Protein AF-A0A7D9LI90-F1 (afdb_monomer)

Organism: Paramuricea clavata (NCBI:txid317549)

Foldseek 3Di:
DDLVQLLCLLVQCPDPDPVSVVVSVVSLVVLLLPPCSLVSLLVQLQDPVRDPSSNVVSVVSNVVSCVQQCDPPHDSHDDPVVVVVNVVSVVVRPDDPDDD

Structure (mmCIF, N/CA/C/O backbone):
data_AF-A0A7D9LI90-F1
#
_entry.id   AF-A0A7D9LI90-F1
#
loop_
_atom_site.group_PDB
_atom_site.id
_atom_site.type_symbol
_atom_site.label_atom_id
_atom_site.label_alt_id
_atom_site.label_comp_id
_atom_site.label_asym_id
_atom_site.label_entity_id
_atom_site.label_seq_id
_atom_site.pdbx_PDB_ins_code
_atom_site.Cartn_x
_atom_site.Cartn_y
_atom_site.Cartn_z
_atom_site.occupancy
_atom_site.B_iso_or_equiv
_atom_site.auth_seq_id
_atom_site.auth_comp_id
_atom_site.auth_asym_id
_atom_site.auth_atom_id
_atom_site.pdbx_PDB_model_num
ATOM 1 N N . MET A 1 1 ? -0.788 -12.571 4.974 1.00 80.31 1 MET A N 1
ATOM 2 C CA . MET A 1 1 ? -0.929 -12.405 3.513 1.00 80.31 1 MET A CA 1
ATOM 3 C C . MET A 1 1 ? 0.353 -12.859 2.827 1.00 80.31 1 MET A C 1
ATOM 5 O O . MET A 1 1 ? 1.408 -12.691 3.425 1.00 80.31 1 MET A O 1
ATOM 9 N N . ASP A 1 2 ? 0.279 -13.435 1.624 1.00 88.75 2 ASP A N 1
ATOM 10 C CA . ASP A 1 2 ? 1.470 -13.791 0.839 1.00 88.75 2 ASP A CA 1
ATOM 11 C C . ASP A 1 2 ? 2.102 -12.537 0.208 1.00 88.75 2 ASP A C 1
ATOM 13 O O . ASP A 1 2 ? 1.457 -11.818 -0.561 1.00 88.75 2 ASP A O 1
ATOM 17 N N . GLY A 1 3 ? 3.367 -12.272 0.548 1.00 90.50 3 GLY A N 1
ATOM 18 C CA . GLY A 1 3 ? 4.113 -11.118 0.056 1.00 90.50 3 GLY A CA 1
ATOM 19 C C . GLY A 1 3 ? 4.399 -11.158 -1.446 1.00 90.50 3 GLY A C 1
ATOM 20 O O . GLY A 1 3 ? 4.454 -10.104 -2.082 1.00 90.50 3 GLY A O 1
ATOM 21 N N . ALA A 1 4 ? 4.512 -12.355 -2.032 1.00 94.00 4 ALA A N 1
ATOM 22 C CA . ALA A 1 4 ? 4.782 -12.521 -3.457 1.00 94.00 4 ALA A CA 1
ATOM 23 C C . ALA A 1 4 ? 3.618 -12.009 -4.319 1.00 94.00 4 ALA A C 1
ATOM 25 O O . ALA A 1 4 ? 3.841 -11.381 -5.353 1.00 94.00 4 ALA A O 1
ATOM 26 N N . VAL A 1 5 ? 2.377 -12.203 -3.861 1.00 95.69 5 VAL A N 1
ATOM 27 C CA . VAL A 1 5 ? 1.172 -11.742 -4.569 1.00 95.69 5 VAL A CA 1
ATOM 28 C C . VAL A 1 5 ? 1.129 -10.216 -4.649 1.00 95.69 5 VAL A C 1
ATOM 30 O O . VAL A 1 5 ? 0.854 -9.662 -5.711 1.00 95.69 5 VAL A O 1
ATOM 33 N N . VAL A 1 6 ? 1.438 -9.526 -3.546 1.00 96.69 6 VAL A N 1
ATOM 34 C CA . VAL A 1 6 ? 1.467 -8.052 -3.507 1.00 96.69 6 VAL A CA 1
ATOM 35 C C . VAL A 1 6 ? 2.602 -7.512 -4.369 1.00 96.69 6 VAL A C 1
ATOM 37 O O . VAL A 1 6 ? 2.391 -6.580 -5.142 1.00 96.69 6 VAL A O 1
ATOM 40 N N . LEU A 1 7 ? 3.791 -8.114 -4.272 1.00 96.88 7 LEU A N 1
ATOM 41 C CA . LEU A 1 7 ? 4.940 -7.727 -5.084 1.00 96.88 7 LEU A CA 1
ATOM 42 C C . LEU A 1 7 ? 4.642 -7.873 -6.579 1.00 96.88 7 LEU A C 1
ATOM 44 O O . LEU A 1 7 ? 4.930 -6.961 -7.354 1.00 96.88 7 LEU A O 1
ATOM 48 N N . GLN A 1 8 ? 4.032 -8.988 -6.985 1.00 97.12 8 GLN A N 1
ATOM 49 C CA . GLN A 1 8 ? 3.657 -9.211 -8.377 1.00 97.12 8 GLN A CA 1
ATOM 50 C C . GLN A 1 8 ? 2.612 -8.196 -8.848 1.00 97.12 8 GLN A C 1
ATOM 52 O O . GLN A 1 8 ? 2.759 -7.638 -9.934 1.00 97.12 8 GLN A O 1
ATOM 57 N N . ALA A 1 9 ? 1.590 -7.918 -8.033 1.00 97.44 9 ALA A N 1
ATOM 58 C CA . ALA A 1 9 ? 0.563 -6.935 -8.364 1.00 97.44 9 ALA A CA 1
ATOM 59 C C . ALA A 1 9 ? 1.164 -5.529 -8.535 1.00 97.44 9 ALA A C 1
ATOM 61 O O . ALA A 1 9 ? 0.912 -4.875 -9.542 1.00 97.44 9 ALA A O 1
ATOM 62 N N . LEU A 1 10 ? 2.030 -5.088 -7.618 1.00 97.56 10 LEU A N 1
ATOM 63 C CA . LEU A 1 10 ? 2.722 -3.800 -7.741 1.00 97.56 10 LEU A CA 1
ATOM 64 C C . LEU A 1 10 ? 3.655 -3.756 -8.958 1.00 97.56 10 LEU A C 1
ATOM 66 O O . LEU A 1 10 ? 3.691 -2.755 -9.663 1.00 97.56 10 LEU A O 1
ATOM 70 N N . THR A 1 11 ? 4.376 -4.844 -9.238 1.00 97.12 11 THR A N 1
ATOM 71 C CA . THR A 1 11 ? 5.261 -4.938 -10.412 1.00 97.12 11 THR A CA 1
ATOM 72 C C . THR A 1 11 ? 4.467 -4.799 -11.709 1.00 97.12 11 THR A C 1
ATOM 74 O O . THR A 1 11 ? 4.851 -4.041 -12.598 1.00 97.12 11 THR A O 1
ATOM 77 N N . ASN A 1 12 ? 3.321 -5.473 -11.796 1.00 97.31 12 ASN A N 1
ATOM 78 C CA . ASN A 1 12 ? 2.423 -5.388 -12.943 1.00 97.31 12 ASN A CA 1
ATOM 79 C C . ASN A 1 12 ? 1.782 -3.997 -13.073 1.00 97.31 12 ASN A C 1
ATOM 81 O O . ASN A 1 12 ? 1.628 -3.504 -14.186 1.00 97.31 12 ASN A O 1
ATOM 85 N N . ALA A 1 13 ? 1.477 -3.334 -11.955 1.00 97.00 13 ALA A N 1
ATOM 86 C CA . ALA A 1 13 ? 0.984 -1.956 -11.936 1.00 97.00 13 ALA A CA 1
ATOM 87 C C . ALA A 1 13 ? 2.055 -0.916 -12.328 1.00 97.00 13 ALA A C 1
ATOM 89 O O . ALA A 1 13 ? 1.726 0.239 -12.578 1.00 97.00 13 ALA A O 1
ATOM 90 N N . CYS A 1 14 ? 3.329 -1.306 -12.425 1.00 95.38 14 CYS A N 1
ATOM 91 C CA . CYS A 1 14 ? 4.390 -0.492 -13.023 1.00 95.38 14 CYS A CA 1
ATOM 92 C C . CYS A 1 14 ? 4.638 -0.814 -14.512 1.00 95.38 14 CYS A C 1
ATOM 94 O O . CYS A 1 14 ? 5.544 -0.234 -15.114 1.00 95.38 14 CYS A O 1
ATOM 96 N N . SER A 1 15 ? 3.885 -1.747 -15.107 1.00 95.31 15 SER A N 1
ATOM 97 C CA . SER A 1 15 ? 4.028 -2.128 -16.516 1.00 95.31 15 SER A CA 1
ATOM 98 C C . SER A 1 15 ? 3.531 -1.031 -17.461 1.00 95.31 15 SER A C 1
ATOM 100 O O . SER A 1 15 ? 2.604 -0.288 -17.150 1.00 95.31 15 SER A O 1
ATOM 102 N N . GLN A 1 16 ? 4.113 -0.975 -18.659 1.00 94.19 16 GLN A N 1
ATOM 103 C CA . GLN A 1 16 ? 3.639 -0.115 -19.749 1.00 94.19 16 GLN A CA 1
ATOM 104 C C . GLN A 1 16 ? 2.489 -0.747 -20.553 1.00 94.19 16 GLN A C 1
ATOM 106 O O . GLN A 1 16 ? 1.876 -0.060 -21.366 1.00 94.19 16 GLN A O 1
ATOM 111 N N . ASP A 1 17 ? 2.193 -2.036 -20.347 1.00 97.06 17 ASP A N 1
ATOM 112 C CA . ASP A 1 17 ? 1.062 -2.716 -20.987 1.00 97.06 17 ASP A CA 1
ATOM 113 C C . ASP A 1 17 ? -0.259 -2.344 -20.281 1.00 97.06 17 ASP A C 1
ATOM 115 O O . ASP A 1 17 ? -0.454 -2.725 -19.119 1.00 97.06 17 ASP A O 1
ATOM 119 N N . PRO A 1 18 ? -1.202 -1.659 -20.963 1.00 94.56 18 PRO A N 1
ATOM 120 C CA . PRO A 1 18 ? -2.462 -1.226 -20.360 1.00 94.56 18 PRO A CA 1
ATOM 121 C C . PRO A 1 18 ? -3.341 -2.372 -19.841 1.00 94.56 18 PRO A C 1
ATOM 123 O O . PRO A 1 18 ? -4.087 -2.188 -18.878 1.00 94.56 18 PRO A O 1
ATOM 126 N N . SER A 1 19 ? -3.274 -3.555 -20.459 1.00 96.00 19 SER A N 1
ATOM 127 C CA . SER A 1 19 ? -4.086 -4.712 -20.055 1.00 96.00 19 SER A CA 1
ATOM 128 C C . SER A 1 19 ? -3.584 -5.295 -18.735 1.00 96.00 19 SER A C 1
ATOM 130 O O . SER A 1 19 ? -4.372 -5.637 -17.846 1.00 96.00 19 SER A O 1
ATOM 132 N N . VAL A 1 20 ? -2.258 -5.362 -18.592 1.00 96.69 20 VAL A N 1
ATOM 133 C CA . VAL A 1 20 ? -1.582 -5.808 -17.368 1.00 96.69 20 VAL A CA 1
ATOM 134 C C . VAL A 1 20 ? -1.792 -4.795 -16.246 1.00 96.69 20 VAL A C 1
ATOM 136 O O . VAL A 1 20 ? -2.175 -5.189 -15.145 1.00 96.69 20 VAL A O 1
ATOM 139 N N . LEU A 1 21 ? -1.616 -3.502 -16.543 1.00 95.25 21 LEU A N 1
ATOM 140 C CA . LEU A 1 21 ? -1.831 -2.403 -15.603 1.00 95.25 21 LEU A CA 1
ATOM 141 C C . LEU A 1 21 ? -3.239 -2.457 -15.000 1.00 95.25 21 LEU A C 1
ATOM 143 O O . LEU A 1 21 ? -3.390 -2.520 -13.783 1.00 95.25 21 LEU A O 1
ATOM 147 N N . LYS A 1 22 ? -4.273 -2.505 -15.849 1.00 95.31 22 LYS A N 1
ATOM 148 C CA . LYS A 1 22 ? -5.670 -2.505 -15.401 1.00 95.31 22 LYS A CA 1
ATOM 149 C C . LYS A 1 22 ? -5.984 -3.689 -14.484 1.00 95.31 22 LYS A C 1
ATOM 151 O O .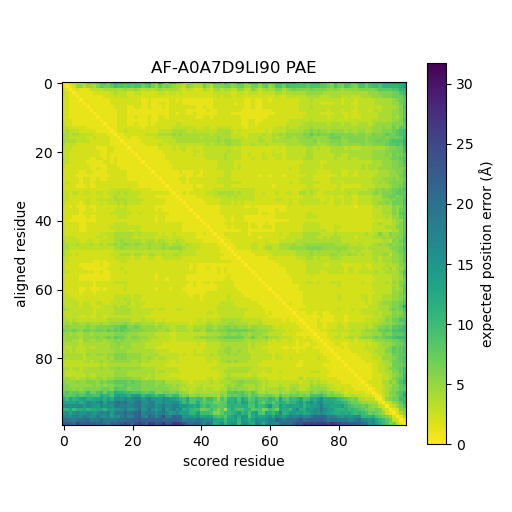 LYS A 1 22 ? -6.610 -3.525 -13.440 1.00 95.31 22 LYS A O 1
ATOM 156 N N . THR A 1 23 ? -5.515 -4.880 -14.856 1.00 97.12 23 THR A N 1
ATOM 157 C CA . THR A 1 23 ? -5.705 -6.092 -14.045 1.00 97.12 23 THR A CA 1
ATOM 158 C C . THR A 1 23 ? -5.013 -5.954 -12.686 1.00 97.12 23 THR A C 1
ATOM 160 O O . THR A 1 23 ? -5.563 -6.341 -11.656 1.00 97.12 23 THR A O 1
ATOM 163 N N . ALA A 1 24 ? -3.816 -5.367 -12.667 1.00 97.19 24 ALA A N 1
ATOM 164 C CA . ALA A 1 24 ? -3.059 -5.139 -11.446 1.00 97.19 24 ALA A CA 1
ATOM 165 C C . ALA A 1 24 ? -3.724 -4.113 -10.517 1.00 97.19 24 ALA A C 1
ATOM 167 O O . ALA A 1 24 ? -3.768 -4.330 -9.308 1.00 97.19 24 ALA A O 1
ATOM 168 N N . GLU A 1 25 ? -4.289 -3.032 -11.057 1.00 95.81 25 GLU A N 1
ATOM 169 C CA . GLU A 1 25 ? -5.043 -2.039 -10.281 1.00 95.81 25 GLU A CA 1
ATOM 170 C C . GLU A 1 25 ? -6.279 -2.655 -9.613 1.00 95.81 25 GLU A C 1
ATOM 172 O O . GLU A 1 25 ? -6.526 -2.441 -8.422 1.00 95.81 25 GLU A O 1
ATOM 177 N N . GLU A 1 26 ? -7.041 -3.462 -10.356 1.00 96.69 26 GLU A N 1
ATOM 178 C CA . GLU A 1 26 ? -8.196 -4.191 -9.824 1.00 96.69 26 GLU A CA 1
ATOM 179 C C . GLU A 1 26 ? -7.775 -5.173 -8.722 1.00 96.69 26 GLU A C 1
ATOM 181 O O . GLU A 1 26 ? -8.413 -5.241 -7.664 1.00 96.69 26 GLU A O 1
ATOM 186 N N . GLN A 1 27 ? -6.656 -5.875 -8.925 1.00 96.69 27 GLN A N 1
ATOM 187 C CA . GLN A 1 27 ? -6.091 -6.767 -7.922 1.00 96.69 27 GLN A CA 1
ATOM 188 C C . GLN A 1 27 ? -5.687 -5.994 -6.661 1.00 96.69 27 GLN A C 1
ATOM 190 O O . GLN A 1 27 ? -6.155 -6.341 -5.577 1.00 96.69 27 GLN A O 1
ATOM 195 N N . LEU A 1 28 ? -4.899 -4.920 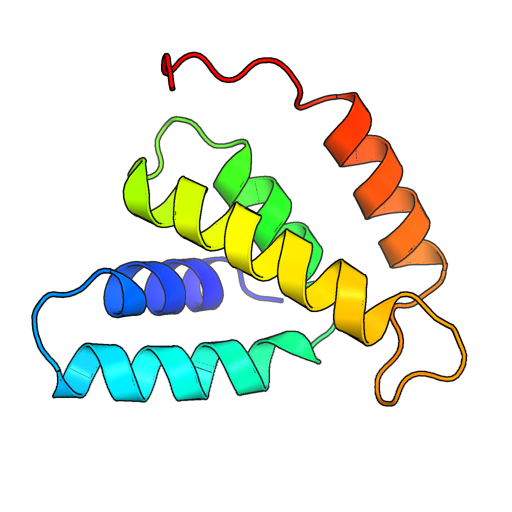-6.776 1.00 97.00 28 LEU A N 1
ATOM 196 C CA . LEU A 1 28 ? -4.475 -4.090 -5.641 1.00 97.00 28 LEU A CA 1
ATOM 197 C C . LEU A 1 28 ? -5.673 -3.557 -4.850 1.00 97.00 28 LEU A C 1
ATOM 199 O O . LEU A 1 28 ? -5.678 -3.635 -3.623 1.00 97.00 28 LEU A O 1
ATOM 203 N N . LYS A 1 29 ? -6.731 -3.119 -5.539 1.00 95.31 29 LYS A N 1
ATOM 204 C CA . LYS A 1 29 ? -7.970 -2.659 -4.901 1.00 95.31 29 LYS A CA 1
ATOM 205 C C . LYS A 1 29 ? -8.654 -3.750 -4.075 1.00 95.31 29 LYS A C 1
ATOM 207 O O . LYS A 1 29 ? -9.200 -3.454 -3.015 1.00 95.31 29 LYS A O 1
ATOM 212 N N . SER A 1 30 ? -8.637 -5.003 -4.535 1.00 94.88 30 SER A N 1
ATOM 213 C CA . SER A 1 30 ? -9.172 -6.126 -3.750 1.00 94.88 30 SER A CA 1
ATOM 214 C C . SER A 1 30 ? -8.305 -6.434 -2.521 1.00 94.88 30 SER A C 1
ATOM 216 O O . SER A 1 30 ? -8.830 -6.745 -1.449 1.00 94.88 30 SER A O 1
ATOM 218 N N . LEU A 1 31 ? -6.984 -6.279 -2.658 1.00 95.94 31 LEU A N 1
ATOM 219 C CA . LEU A 1 31 ? -6.005 -6.548 -1.609 1.00 95.94 31 LEU A CA 1
ATOM 220 C C . LEU A 1 31 ? -6.005 -5.489 -0.497 1.00 95.94 31 LEU A C 1
ATOM 222 O O . LEU A 1 31 ? -5.723 -5.841 0.642 1.00 95.94 31 LEU A O 1
ATOM 226 N N . GLU A 1 32 ? -6.395 -4.240 -0.782 1.00 94.69 32 GLU A N 1
ATOM 227 C CA . GLU A 1 32 ? -6.478 -3.137 0.199 1.00 94.69 32 GLU A CA 1
ATOM 228 C C . GLU A 1 32 ? -7.256 -3.471 1.481 1.00 94.69 32 GLU A C 1
ATOM 230 O O . GLU A 1 32 ? -7.044 -2.842 2.517 1.00 94.69 32 GLU A O 1
ATOM 235 N N . THR A 1 33 ? -8.192 -4.415 1.399 1.00 91.75 33 THR A N 1
ATOM 236 C CA . THR A 1 33 ? -9.077 -4.808 2.507 1.00 91.75 33 THR A CA 1
ATOM 237 C C . THR A 1 33 ? -8.649 -6.109 3.184 1.00 91.75 33 THR A C 1
ATOM 239 O O . THR A 1 33 ? -9.286 -6.544 4.141 1.00 91.75 33 THR A O 1
ATOM 242 N N . GLN A 1 34 ? -7.580 -6.743 2.695 1.00 94.31 34 GLN A N 1
ATOM 243 C CA . GLN A 1 34 ? -7.074 -7.997 3.237 1.00 94.31 34 GLN A CA 1
ATOM 244 C C . GLN A 1 34 ? -6.111 -7.732 4.404 1.00 94.31 34 GLN A C 1
ATOM 246 O O . GLN A 1 34 ? -5.171 -6.944 4.252 1.00 94.31 34 GLN A O 1
ATOM 251 N N . PRO A 1 35 ? -6.279 -8.418 5.551 1.00 92.12 35 PRO A N 1
ATOM 252 C CA . PRO A 1 35 ? -5.378 -8.272 6.689 1.00 92.12 35 PRO A CA 1
ATOM 253 C C . PRO A 1 35 ? -3.915 -8.547 6.327 1.00 92.12 35 PRO A C 1
ATOM 255 O O . PRO A 1 35 ? -3.580 -9.540 5.667 1.00 92.12 35 PRO A O 1
ATOM 258 N N . GLY A 1 36 ? -3.024 -7.671 6.790 1.00 92.06 36 GLY A N 1
ATOM 259 C CA . GLY A 1 36 ? -1.586 -7.763 6.542 1.00 92.06 36 GLY A CA 1
ATOM 260 C C . GLY A 1 36 ? -1.123 -7.237 5.180 1.00 92.06 36 GLY A C 1
ATOM 261 O O . GLY A 1 36 ? 0.082 -7.242 4.930 1.00 92.06 36 GLY A O 1
ATOM 262 N N . PHE A 1 37 ? -2.018 -6.740 4.317 1.00 95.94 37 PHE A N 1
ATOM 263 C CA . PHE A 1 37 ? -1.633 -6.072 3.066 1.00 95.94 37 PHE A CA 1
ATOM 264 C C . PHE A 1 37 ? -0.668 -4.907 3.313 1.00 95.94 37 PHE A C 1
ATOM 266 O O . PHE A 1 37 ? 0.405 -4.838 2.713 1.00 95.94 37 PHE A O 1
ATOM 273 N N . TYR A 1 38 ? -0.992 -4.035 4.267 1.00 95.12 38 TYR A N 1
ATOM 274 C CA . TYR A 1 38 ? -0.175 -2.865 4.596 1.00 95.12 38 TYR A CA 1
ATOM 275 C C . TYR A 1 38 ? 1.185 -3.228 5.207 1.00 95.12 38 TYR A C 1
ATOM 277 O O . TYR A 1 38 ? 2.173 -2.542 4.948 1.00 95.12 38 TYR A O 1
ATOM 285 N N . ASN A 1 39 ? 1.272 -4.343 5.935 1.00 93.00 39 ASN A N 1
ATOM 286 C CA . ASN A 1 39 ? 2.539 -4.852 6.472 1.00 93.00 39 ASN A CA 1
ATOM 287 C C . ASN A 1 39 ? 3.474 -5.320 5.351 1.00 93.00 39 ASN A C 1
ATOM 289 O O . ASN A 1 39 ? 4.688 -5.097 5.402 1.00 93.00 39 ASN A O 1
ATOM 293 N N . VAL A 1 40 ? 2.909 -5.941 4.312 1.00 95.38 40 VAL A N 1
ATOM 294 C CA . VAL A 1 40 ? 3.665 -6.304 3.112 1.00 95.38 40 VAL A CA 1
ATOM 295 C C . VAL A 1 40 ? 4.124 -5.046 2.373 1.00 95.38 40 VAL A C 1
ATOM 297 O O . VAL A 1 40 ? 5.299 -4.967 2.021 1.00 95.38 40 VAL A O 1
ATOM 300 N N . LEU A 1 41 ? 3.261 -4.035 2.199 1.00 95.69 41 LEU A N 1
ATOM 301 C CA . LEU A 1 41 ? 3.656 -2.759 1.579 1.00 95.69 41 LEU A CA 1
ATOM 302 C C . LEU A 1 41 ? 4.826 -2.092 2.315 1.00 95.69 41 LEU A C 1
ATOM 304 O O . LEU A 1 41 ? 5.771 -1.637 1.674 1.00 95.69 41 LEU A O 1
ATOM 308 N N . LEU A 1 42 ? 4.797 -2.080 3.651 1.00 92.88 42 LEU A N 1
ATOM 309 C CA . LEU A 1 42 ? 5.892 -1.569 4.481 1.00 92.88 42 LEU A CA 1
ATOM 310 C C . LEU A 1 42 ? 7.187 -2.357 4.280 1.00 92.88 42 LEU A C 1
ATOM 312 O O . LEU A 1 42 ? 8.257 -1.767 4.138 1.00 92.88 42 LEU A O 1
ATOM 316 N N . SER A 1 43 ? 7.090 -3.685 4.234 1.00 92.81 43 SER A N 1
ATOM 317 C CA . SER A 1 43 ? 8.245 -4.560 4.017 1.00 92.81 43 SER A CA 1
ATOM 318 C C . SER A 1 43 ? 8.871 -4.337 2.637 1.00 92.81 43 SER A C 1
ATOM 320 O O . SER A 1 43 ? 10.093 -4.272 2.521 1.00 92.81 43 SER A O 1
ATOM 322 N N . LEU A 1 44 ? 8.046 -4.154 1.600 1.00 93.44 44 LEU A N 1
ATOM 323 C CA . LEU A 1 44 ? 8.502 -3.846 0.242 1.00 93.44 44 LEU A CA 1
ATOM 324 C C . LEU A 1 44 ? 9.133 -2.459 0.151 1.00 93.44 44 LEU A C 1
ATOM 326 O O . LEU A 1 44 ? 10.204 -2.321 -0.429 1.00 93.44 44 LEU A O 1
ATOM 330 N N . TYR A 1 45 ? 8.515 -1.447 0.762 1.00 89.88 45 TYR A N 1
ATOM 331 C CA . TYR A 1 45 ? 9.069 -0.095 0.818 1.00 89.88 45 TYR A CA 1
ATOM 332 C C . TYR A 1 45 ? 10.477 -0.083 1.435 1.00 89.88 45 TYR A C 1
ATOM 334 O O . TYR A 1 45 ? 11.388 0.528 0.878 1.00 89.88 45 TYR A O 1
ATOM 342 N N . ARG A 1 46 ? 10.684 -0.810 2.537 1.00 88.56 46 ARG A N 1
ATOM 343 C CA . ARG A 1 46 ? 11.966 -0.858 3.261 1.00 88.56 46 ARG A CA 1
ATOM 344 C C . ARG A 1 46 ? 13.029 -1.727 2.591 1.00 88.56 46 ARG A C 1
ATOM 346 O O . ARG A 1 46 ? 14.206 -1.599 2.916 1.00 88.56 46 ARG A O 1
ATOM 353 N N . ASN A 1 47 ? 12.641 -2.626 1.689 1.00 90.31 47 ASN A N 1
ATOM 354 C CA . ASN A 1 47 ? 13.592 -3.489 1.003 1.00 90.31 47 ASN A CA 1
ATOM 355 C C . ASN A 1 47 ? 14.212 -2.765 -0.201 1.00 90.31 47 ASN A C 1
ATOM 357 O O . ASN A 1 47 ? 13.600 -2.669 -1.262 1.00 90.31 47 ASN A O 1
ATOM 361 N N . HIS A 1 48 ? 15.452 -2.297 -0.048 1.00 89.00 48 HIS A N 1
ATOM 362 C CA . HIS A 1 48 ? 16.185 -1.569 -1.091 1.00 89.00 48 HIS A CA 1
ATOM 363 C C . HIS A 1 48 ? 16.619 -2.438 -2.284 1.00 89.00 48 HIS A C 1
ATOM 365 O O . HIS A 1 48 ? 17.072 -1.894 -3.286 1.00 89.00 48 HIS A O 1
ATOM 371 N N . GLU A 1 49 ? 16.468 -3.763 -2.208 1.00 91.69 49 GLU A N 1
ATOM 372 C CA . GLU A 1 49 ? 16.696 -4.667 -3.344 1.00 91.69 49 GLU A CA 1
ATOM 373 C C . GLU A 1 49 ? 15.510 -4.678 -4.324 1.00 91.69 49 GLU A C 1
ATOM 375 O O . GLU A 1 49 ? 15.643 -5.113 -5.468 1.00 91.69 49 GLU A O 1
ATOM 380 N N . VAL A 1 50 ? 14.340 -4.186 -3.899 1.00 92.81 50 VAL A N 1
ATOM 381 C CA . VAL A 1 50 ? 13.150 -4.074 -4.750 1.00 92.81 50 VAL A CA 1
ATOM 382 C C . VAL A 1 50 ? 13.292 -2.877 -5.691 1.00 92.81 50 VAL A C 1
ATOM 384 O O . VAL A 1 50 ? 13.831 -1.831 -5.329 1.00 92.81 50 VAL A O 1
ATOM 387 N N . ASN A 1 51 ? 12.758 -3.008 -6.909 1.00 92.75 51 ASN A N 1
ATOM 388 C CA . ASN A 1 51 ? 12.748 -1.934 -7.900 1.00 92.75 51 ASN A CA 1
ATOM 389 C C . ASN A 1 51 ? 12.200 -0.613 -7.298 1.00 92.75 51 ASN A C 1
ATOM 391 O O . ASN A 1 51 ? 11.109 -0.628 -6.719 1.00 92.75 51 ASN A O 1
ATOM 395 N N . PRO A 1 52 ? 12.889 0.534 -7.465 1.00 92.75 52 PRO A N 1
ATOM 396 C CA . PRO A 1 52 ? 12.460 1.812 -6.895 1.00 92.75 52 PRO A CA 1
ATOM 397 C C . PRO A 1 52 ? 11.027 2.226 -7.249 1.00 92.75 52 PRO A C 1
ATOM 399 O O . PRO A 1 52 ? 10.322 2.741 -6.387 1.00 92.75 52 PRO A O 1
ATOM 402 N N . ASN A 1 53 ? 10.557 1.946 -8.469 1.00 94.00 53 ASN A N 1
ATOM 403 C CA . ASN A 1 53 ? 9.187 2.271 -8.883 1.00 94.00 53 ASN A CA 1
ATOM 404 C C . ASN A 1 53 ? 8.153 1.445 -8.111 1.00 94.00 53 ASN A C 1
ATOM 406 O O . ASN A 1 53 ? 7.117 1.964 -7.705 1.00 94.00 53 ASN A O 1
ATOM 410 N N . VAL A 1 54 ? 8.463 0.173 -7.853 1.00 95.81 54 VAL A N 1
ATOM 411 C CA . VAL A 1 54 ? 7.613 -0.720 -7.058 1.00 95.81 54 VAL A CA 1
ATOM 412 C C . VAL A 1 54 ? 7.582 -0.264 -5.600 1.00 95.81 54 VAL A C 1
ATOM 414 O O . VAL A 1 54 ? 6.515 -0.225 -4.993 1.00 95.81 54 VAL A O 1
ATOM 417 N N . ARG A 1 55 ? 8.730 0.141 -5.043 1.00 94.44 55 ARG A N 1
ATOM 418 C CA . ARG A 1 55 ? 8.827 0.692 -3.679 1.00 94.44 55 ARG A CA 1
ATOM 419 C C . ARG A 1 55 ? 8.055 2.003 -3.542 1.00 94.44 55 ARG A C 1
ATOM 421 O O . ARG A 1 55 ? 7.327 2.193 -2.568 1.00 94.44 55 ARG A O 1
ATOM 428 N N . TRP A 1 56 ? 8.174 2.881 -4.536 1.00 93.69 56 TRP A N 1
ATOM 429 C CA . TRP A 1 56 ? 7.422 4.129 -4.611 1.00 93.69 56 TRP A CA 1
ATOM 430 C C . TRP A 1 56 ? 5.914 3.866 -4.684 1.00 93.69 56 TRP A C 1
ATOM 432 O O . TRP A 1 56 ? 5.143 4.434 -3.911 1.00 93.69 56 TRP A O 1
ATOM 442 N N . LEU A 1 57 ? 5.480 2.943 -5.543 1.00 96.19 57 LEU A N 1
ATOM 443 C CA . LEU A 1 57 ? 4.069 2.584 -5.635 1.00 96.19 57 LEU A CA 1
ATOM 444 C C . LEU A 1 57 ? 3.562 1.954 -4.329 1.00 96.19 57 LEU A C 1
ATOM 446 O O . LEU A 1 57 ? 2.465 2.282 -3.882 1.00 96.19 57 LEU A O 1
ATOM 450 N N . ALA A 1 58 ? 4.375 1.125 -3.665 1.00 95.94 58 ALA A N 1
ATOM 451 C CA . ALA A 1 58 ? 4.030 0.540 -2.373 1.00 95.94 58 ALA A CA 1
ATOM 452 C C . ALA A 1 58 ? 3.744 1.614 -1.311 1.00 95.94 58 ALA A C 1
ATOM 454 O O . ALA A 1 58 ? 2.734 1.523 -0.609 1.00 95.94 58 ALA A O 1
ATOM 455 N N . VAL A 1 59 ? 4.579 2.660 -1.216 1.00 93.31 59 VAL A N 1
ATOM 456 C CA . VAL A 1 59 ? 4.351 3.757 -0.259 1.00 93.31 59 VAL A CA 1
ATOM 457 C C . VAL A 1 59 ? 3.159 4.639 -0.652 1.00 93.31 59 VAL A C 1
ATOM 459 O O . VAL A 1 59 ? 2.425 5.098 0.225 1.00 93.31 59 VAL A O 1
ATOM 462 N N . VAL A 1 60 ? 2.890 4.822 -1.950 1.00 95.19 60 VAL A N 1
ATOM 463 C CA . VAL A 1 60 ? 1.682 5.517 -2.430 1.00 95.19 60 VAL A CA 1
ATOM 464 C C . VAL A 1 60 ? 0.417 4.747 -2.040 1.00 95.19 60 VAL A C 1
ATOM 466 O O . VAL A 1 60 ? -0.498 5.331 -1.457 1.00 95.19 60 VAL A O 1
ATOM 469 N N . CYS A 1 61 ? 0.374 3.434 -2.287 1.00 96.12 61 CYS A N 1
ATOM 470 C CA . CYS A 1 61 ? -0.732 2.571 -1.868 1.00 96.12 61 CYS A CA 1
ATOM 471 C C . CYS A 1 61 ? -0.913 2.580 -0.345 1.00 96.12 61 CYS A C 1
ATOM 473 O O . CYS A 1 61 ? -2.039 2.700 0.138 1.00 96.12 61 CYS A O 1
ATOM 475 N N . LEU A 1 62 ? 0.187 2.520 0.414 1.00 95.06 62 LEU A N 1
ATOM 476 C CA . LEU A 1 62 ? 0.162 2.581 1.875 1.00 95.06 62 LEU A CA 1
ATOM 477 C C . LEU A 1 62 ? -0.458 3.895 2.360 1.00 95.06 62 LEU A C 1
ATOM 479 O O . LEU A 1 62 ? -1.380 3.868 3.172 1.00 95.06 62 LEU A O 1
ATOM 483 N N . LYS A 1 63 ? 0.002 5.040 1.838 1.00 94.81 63 LYS A N 1
ATOM 484 C CA . LYS A 1 63 ? -0.543 6.362 2.175 1.00 94.81 63 LYS A CA 1
ATOM 485 C C . LYS A 1 63 ? -2.044 6.429 1.888 1.00 94.81 63 LYS A C 1
ATOM 487 O O . LYS A 1 63 ? -2.806 6.855 2.753 1.00 94.81 63 LYS A O 1
ATOM 492 N N . ASN A 1 64 ? -2.457 6.015 0.691 1.00 95.31 64 ASN A N 1
ATOM 493 C CA . ASN A 1 64 ? -3.852 6.089 0.259 1.00 95.31 64 ASN A CA 1
ATOM 494 C C . ASN A 1 64 ? -4.755 5.191 1.113 1.00 95.31 64 ASN A C 1
ATOM 496 O O . ASN A 1 64 ? -5.832 5.613 1.532 1.00 95.31 64 ASN A O 1
ATOM 500 N N . GLY A 1 65 ? -4.312 3.969 1.412 1.00 94.44 65 GLY A N 1
ATOM 501 C CA . GLY A 1 6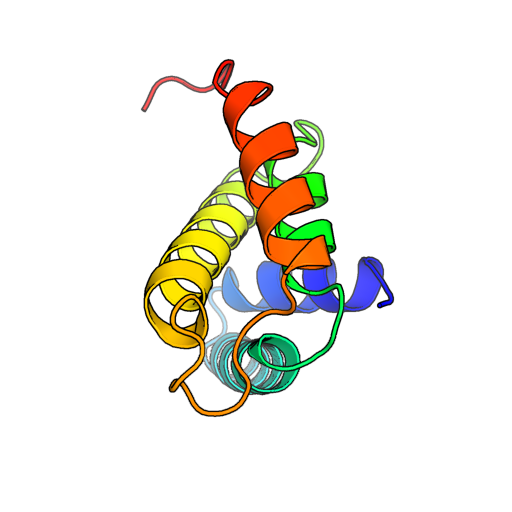5 ? -5.070 3.056 2.259 1.00 94.44 65 GLY A CA 1
ATOM 502 C C . GLY A 1 65 ? -5.123 3.506 3.718 1.00 94.44 65 GLY A C 1
ATOM 503 O O . GLY A 1 65 ? -6.1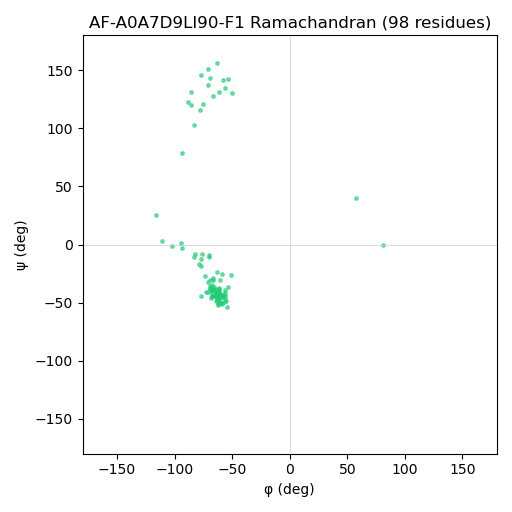85 3.436 4.331 1.00 94.44 65 GLY A O 1
ATOM 504 N N . VAL A 1 66 ? -4.037 4.060 4.266 1.00 93.25 66 VAL A N 1
ATOM 505 C CA . VAL A 1 66 ? -4.066 4.694 5.593 1.00 93.25 66 VAL A CA 1
ATOM 506 C C . VAL A 1 66 ? -5.083 5.835 5.604 1.00 93.25 66 VAL A C 1
ATOM 508 O O . VAL A 1 66 ? -5.978 5.827 6.439 1.00 93.25 66 VAL A O 1
ATOM 511 N N . ASP A 1 67 ? -5.047 6.769 4.656 1.00 94.19 67 ASP A N 1
ATOM 512 C CA . ASP A 1 67 ? -6.023 7.871 4.623 1.00 94.19 67 ASP A CA 1
ATOM 513 C C . ASP A 1 67 ? -7.487 7.376 4.575 1.00 94.19 67 ASP A C 1
ATOM 515 O O . ASP A 1 67 ? -8.367 7.891 5.279 1.00 94.19 67 ASP A O 1
ATOM 519 N N . LYS A 1 68 ? -7.728 6.305 3.810 1.00 95.38 68 LYS A N 1
ATOM 520 C CA . LYS A 1 68 ? -9.052 5.719 3.576 1.00 95.38 68 LYS A CA 1
ATOM 521 C C . LYS A 1 68 ? -9.583 4.869 4.737 1.00 95.38 68 LYS A C 1
ATOM 523 O O . LYS A 1 68 ? -10.750 5.012 5.101 1.00 95.38 68 LYS A O 1
ATOM 528 N N . TYR A 1 69 ? -8.759 4.004 5.329 1.00 95.75 69 TYR A N 1
ATOM 529 C CA . TYR A 1 69 ? -9.198 2.943 6.253 1.00 95.75 69 TYR A CA 1
ATOM 530 C C . TYR A 1 69 ? -8.771 3.157 7.714 1.00 95.75 69 TYR A C 1
ATOM 532 O O . TYR A 1 69 ? -9.045 2.325 8.576 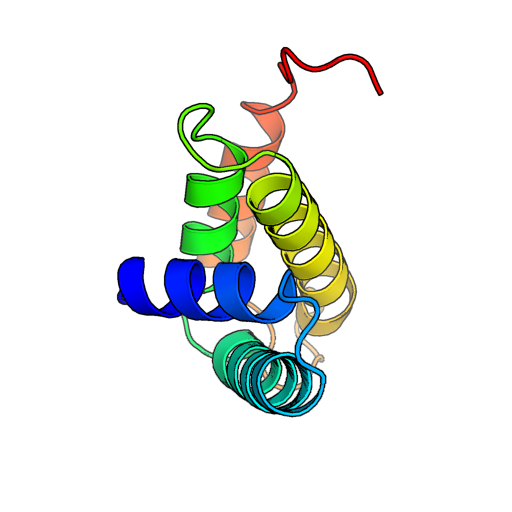1.00 95.75 69 TYR A O 1
ATOM 540 N N . TRP A 1 70 ? -8.111 4.268 8.048 1.00 94.69 70 TRP A N 1
ATOM 541 C CA . TRP A 1 70 ? -7.603 4.488 9.408 1.00 94.69 70 TRP A CA 1
ATOM 542 C C . TRP A 1 70 ? -8.679 4.714 10.473 1.00 94.69 70 TRP A C 1
ATOM 544 O O . TRP A 1 70 ? -8.540 4.291 11.628 1.00 94.69 70 TRP A O 1
ATOM 554 N N . ARG A 1 71 ? -9.753 5.425 10.116 1.00 94.44 71 ARG A N 1
ATOM 555 C CA . ARG A 1 71 ? -10.829 5.764 11.057 1.00 94.44 71 ARG A CA 1
ATOM 556 C C . ARG A 1 71 ? -11.630 4.507 11.385 1.00 94.44 71 ARG A C 1
ATOM 558 O O . ARG A 1 71 ? -12.00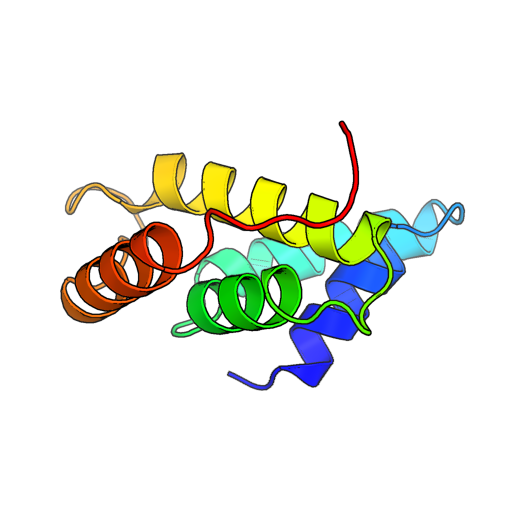3 3.773 10.484 1.00 94.44 71 ARG A O 1
ATOM 565 N N . LYS A 1 72 ? -11.979 4.304 12.661 1.00 92.38 72 LYS A N 1
ATOM 566 C CA . LYS A 1 72 ? -12.776 3.141 13.107 1.00 92.38 72 LYS A CA 1
ATOM 567 C C . LYS A 1 72 ? -14.150 3.036 12.429 1.00 92.38 72 LYS A C 1
ATOM 569 O O . LYS A 1 72 ? -14.699 1.950 12.344 1.00 92.38 72 LYS A O 1
ATOM 574 N N . SER A 1 73 ? -14.698 4.157 11.963 1.00 94.50 73 SER A N 1
ATOM 575 C CA . SER A 1 73 ? -15.967 4.218 11.232 1.00 94.50 73 SER A CA 1
ATOM 576 C C . SER A 1 73 ? -15.846 3.903 9.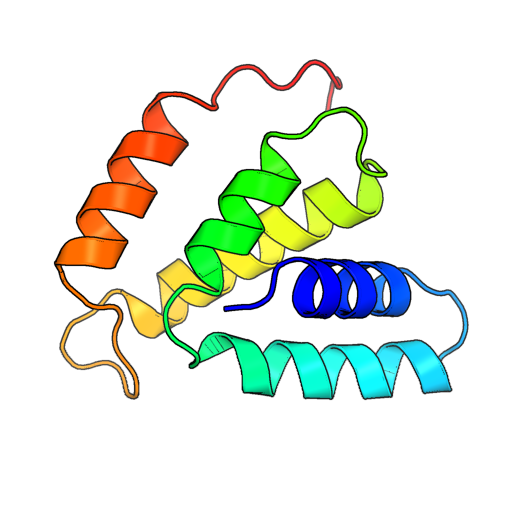738 1.00 94.50 73 SER A C 1
ATOM 578 O O . SER A 1 73 ? -16.870 3.831 9.061 1.00 94.50 73 SER A O 1
ATOM 580 N N . ALA A 1 74 ? -14.631 3.766 9.199 1.00 93.38 74 ALA A N 1
ATOM 581 C CA . ALA A 1 74 ? -14.441 3.451 7.791 1.00 93.38 74 ALA A CA 1
ATOM 582 C C . ALA A 1 74 ? -14.902 2.011 7.494 1.00 93.38 74 ALA A C 1
ATOM 584 O O . ALA A 1 74 ? -14.684 1.112 8.311 1.00 93.38 74 ALA A O 1
ATOM 585 N N . PRO A 1 75 ? -15.509 1.756 6.324 1.00 91.38 75 PRO A N 1
ATOM 586 C CA . PRO A 1 75 ? -15.749 0.389 5.885 1.00 91.38 75 PRO A CA 1
ATOM 587 C C . PRO A 1 75 ? -14.404 -0.328 5.726 1.00 91.38 75 PRO A C 1
ATOM 589 O O . PRO A 1 75 ? -13.503 0.208 5.085 1.00 91.38 75 PRO A O 1
ATOM 592 N N . ASN A 1 76 ? -14.275 -1.529 6.296 1.00 93.31 76 ASN A N 1
ATOM 593 C CA . ASN A 1 76 ? -13.014 -2.285 6.355 1.00 93.31 76 ASN A CA 1
ATOM 594 C C . ASN A 1 76 ? -11.885 -1.512 7.057 1.00 93.31 76 ASN A C 1
ATOM 596 O O . ASN A 1 76 ? -10.744 -1.509 6.599 1.00 93.31 76 ASN A O 1
ATOM 600 N N . ALA A 1 77 ? -12.219 -0.813 8.147 1.00 94.19 77 ALA A N 1
ATOM 601 C CA . ALA A 1 77 ? -11.237 -0.098 8.946 1.00 94.19 77 ALA A CA 1
ATOM 602 C C . ALA A 1 77 ? -10.085 -1.014 9.384 1.00 94.19 77 ALA A C 1
ATOM 604 O O . ALA A 1 77 ? -10.300 -2.163 9.770 1.00 94.19 77 ALA A O 1
ATOM 605 N N . LEU A 1 78 ? -8.875 -0.457 9.390 1.00 94.00 78 LEU A N 1
ATOM 606 C CA . LEU A 1 78 ? -7.688 -1.129 9.906 1.00 94.00 78 LEU A CA 1
ATOM 607 C C . LEU A 1 78 ? -7.888 -1.525 11.370 1.00 94.00 78 LEU A C 1
ATOM 609 O O . LEU A 1 78 ? -8.444 -0.744 12.161 1.00 94.00 78 LEU A O 1
ATOM 613 N N . SER A 1 79 ? -7.374 -2.699 11.733 1.00 93.12 79 SER A N 1
ATOM 614 C CA . SER A 1 79 ? -7.322 -3.133 13.129 1.00 93.12 79 SER A CA 1
ATOM 615 C C . SER A 1 79 ? -6.430 -2.203 13.959 1.00 93.12 79 SER A C 1
ATOM 617 O O . SER A 1 79 ? -5.578 -1.482 13.429 1.00 93.12 79 SER A O 1
ATOM 619 N N . ASP A 1 80 ? -6.646 -2.159 15.274 1.00 93.12 80 ASP A N 1
ATOM 620 C CA . ASP A 1 80 ? -5.823 -1.311 16.139 1.00 93.12 80 ASP A CA 1
ATOM 621 C C . ASP A 1 80 ? -4.384 -1.862 16.231 1.00 93.12 80 ASP A C 1
ATOM 623 O O . ASP A 1 80 ? -3.433 -1.080 16.289 1.00 93.12 80 ASP A O 1
ATOM 627 N N . GLU A 1 81 ? -4.217 -3.180 16.115 1.00 92.19 81 GLU A N 1
ATOM 628 C CA . GLU A 1 81 ? -2.934 -3.877 16.021 1.00 92.19 81 GLU A CA 1
ATOM 629 C C . GLU A 1 81 ? -2.152 -3.463 14.764 1.00 92.19 81 GLU A C 1
ATOM 631 O O . GLU A 1 81 ? -1.005 -3.022 14.877 1.00 92.19 81 GLU A O 1
ATOM 636 N N . GLU A 1 82 ? -2.776 -3.502 13.578 1.00 91.56 82 GLU A N 1
ATOM 637 C CA . GLU A 1 82 ? -2.130 -3.061 12.331 1.00 91.56 82 GLU A CA 1
ATOM 638 C C . GLU A 1 82 ? -1.739 -1.583 12.395 1.00 91.56 82 GLU A C 1
ATOM 640 O O . GLU A 1 82 ? -0.661 -1.202 11.945 1.00 91.56 82 GLU A O 1
ATOM 645 N N . LYS A 1 83 ? -2.564 -0.722 13.005 1.00 93.88 83 LYS A N 1
ATOM 646 C CA . LYS A 1 83 ? -2.216 0.702 13.167 1.00 93.88 83 LYS A CA 1
ATOM 647 C C . LYS A 1 83 ? -0.980 0.901 14.034 1.00 93.88 83 LYS A C 1
ATOM 649 O O . LYS A 1 83 ? -0.185 1.798 13.747 1.00 93.88 83 LYS A O 1
ATOM 654 N N . ILE A 1 84 ? -0.837 0.131 15.114 1.00 93.75 84 ILE A N 1
ATOM 655 C CA . ILE A 1 84 ? 0.340 0.196 15.990 1.00 93.75 84 ILE A CA 1
ATOM 656 C C . ILE A 1 84 ? 1.583 -0.222 15.207 1.00 93.75 84 ILE A C 1
ATOM 658 O O . ILE A 1 84 ? 2.587 0.492 15.237 1.00 93.75 84 ILE A O 1
ATOM 662 N N . G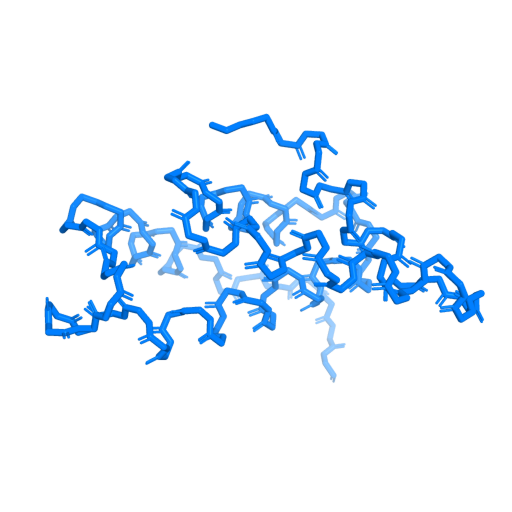LU A 1 85 ? 1.497 -1.322 14.463 1.00 90.44 85 GLU A N 1
ATOM 663 C CA . GLU A 1 85 ? 2.606 -1.817 13.654 1.00 90.44 85 GLU A CA 1
ATOM 664 C C . GLU A 1 85 ? 2.999 -0.825 12.555 1.00 90.44 85 GLU A C 1
ATOM 666 O O . GLU A 1 85 ? 4.173 -0.466 12.447 1.00 90.44 85 GLU A O 1
ATOM 671 N N . ILE A 1 86 ? 2.025 -0.297 11.806 1.00 91.38 86 ILE A N 1
ATOM 672 C CA . ILE A 1 86 ? 2.261 0.697 10.752 1.00 91.38 86 ILE A CA 1
ATOM 673 C C . ILE A 1 86 ? 2.988 1.922 11.318 1.00 91.38 86 ILE A C 1
ATOM 675 O O . ILE A 1 86 ? 3.990 2.357 10.750 1.00 91.38 86 ILE A O 1
ATOM 679 N N . LYS A 1 87 ? 2.543 2.461 12.463 1.00 90.69 87 LYS A N 1
ATOM 680 C CA . LYS A 1 87 ? 3.230 3.589 13.121 1.00 90.69 87 LYS A CA 1
ATOM 681 C C . LYS A 1 87 ? 4.656 3.234 13.517 1.00 90.69 87 LYS A C 1
ATOM 683 O O . LYS A 1 87 ? 5.570 4.003 13.230 1.00 90.69 87 LYS A O 1
ATOM 688 N N . GLY A 1 88 ? 4.835 2.096 14.190 1.00 89.81 88 GLY A N 1
ATOM 689 C CA . GLY A 1 88 ? 6.140 1.655 14.673 1.00 89.81 88 GLY A CA 1
ATOM 690 C C . GLY A 1 88 ? 7.136 1.493 13.529 1.00 89.81 88 GLY A C 1
ATOM 691 O O . GLY A 1 88 ? 8.257 1.984 13.613 1.00 89.81 88 GLY A O 1
ATOM 692 N N . GLN A 1 89 ? 6.709 0.878 12.425 1.00 85.81 89 GLN A N 1
ATOM 693 C CA . GLN A 1 89 ? 7.565 0.671 11.263 1.00 85.81 89 GLN A CA 1
ATOM 694 C C . GLN A 1 89 ? 7.874 1.971 10.509 1.00 85.81 89 GLN A C 1
ATOM 696 O O . GLN A 1 89 ? 9.026 2.179 10.128 1.00 85.81 89 GLN A O 1
ATOM 701 N N . LEU A 1 90 ? 6.899 2.869 10.324 1.00 84.62 90 LEU A N 1
ATOM 702 C CA . LEU A 1 90 ? 7.131 4.155 9.652 1.00 84.62 90 LEU A CA 1
ATOM 703 C C . LEU A 1 90 ? 8.153 5.019 10.398 1.00 84.62 90 LEU A C 1
ATOM 705 O O . LEU A 1 90 ? 9.028 5.604 9.765 1.00 84.62 90 LEU A O 1
ATOM 709 N N . LEU A 1 91 ? 8.102 5.038 11.733 1.00 83.25 91 LEU A N 1
ATOM 710 C CA . LEU A 1 91 ? 9.056 5.795 12.549 1.00 83.25 91 LEU A CA 1
ATOM 711 C C . LEU A 1 91 ? 10.508 5.315 12.399 1.00 83.25 91 LEU A C 1
ATOM 713 O O . LEU A 1 91 ? 11.439 6.079 12.638 1.00 83.25 91 LEU A O 1
ATOM 717 N N . LEU A 1 92 ? 10.706 4.060 11.995 1.00 78.94 92 LEU A N 1
ATOM 718 C CA . LEU A 1 92 ? 12.022 3.451 11.791 1.00 78.94 92 LEU A CA 1
ATOM 719 C C . LEU A 1 92 ? 12.514 3.549 10.340 1.00 78.94 92 LEU A C 1
ATOM 721 O O . LEU A 1 92 ? 13.622 3.105 10.045 1.00 78.94 92 LEU A O 1
ATOM 725 N N . SER A 1 93 ? 11.703 4.098 9.432 1.00 70.00 93 SER A N 1
ATOM 726 C CA . SER A 1 93 ? 11.910 3.979 7.983 1.00 70.00 93 SER A CA 1
ATOM 727 C C . SER A 1 93 ? 12.177 5.314 7.281 1.00 70.00 93 SER A C 1
ATOM 729 O O . SER A 1 93 ? 11.928 5.436 6.091 1.00 70.00 93 SER A O 1
ATOM 731 N N . PHE A 1 94 ? 12.703 6.319 7.989 1.00 69.31 94 PHE A N 1
ATOM 732 C CA . PHE A 1 94 ? 13.003 7.638 7.406 1.00 69.31 94 PHE A CA 1
ATOM 733 C C . PHE A 1 94 ? 14.277 7.690 6.539 1.00 69.31 94 PHE A C 1
ATOM 735 O O . PHE A 1 94 ? 14.526 8.701 5.887 1.00 69.31 94 PHE A O 1
ATOM 742 N N . ASN A 1 95 ? 15.083 6.626 6.517 1.00 70.06 95 ASN A N 1
ATOM 743 C CA . ASN A 1 95 ? 16.354 6.586 5.789 1.00 70.06 95 ASN A CA 1
ATOM 744 C C . ASN A 1 95 ? 16.179 5.990 4.382 1.00 70.06 95 ASN A C 1
ATOM 746 O O . ASN A 1 95 ? 16.521 4.831 4.153 1.00 70.06 95 ASN A O 1
ATOM 750 N N . GLU A 1 96 ? 15.666 6.787 3.443 1.00 69.75 96 GLU A N 1
ATOM 751 C CA . GLU A 1 96 ? 15.635 6.439 2.015 1.00 69.75 96 GLU A CA 1
ATOM 752 C C . GLU A 1 96 ? 16.968 6.835 1.343 1.00 69.75 96 GLU A C 1
ATOM 754 O O . GLU A 1 96 ? 17.319 8.016 1.359 1.00 69.75 96 GLU A O 1
ATOM 759 N N . PRO A 1 97 ? 17.731 5.897 0.747 1.00 70.06 97 PRO A N 1
ATOM 760 C CA . PRO A 1 97 ? 19.031 6.198 0.137 1.00 70.06 97 PRO A CA 1
ATOM 761 C C . PRO A 1 97 ? 18.926 6.880 -1.236 1.00 70.06 97 PRO A C 1
ATOM 763 O O . PRO A 1 97 ? 19.931 7.366 -1.752 1.00 70.06 97 PRO A O 1
ATOM 766 N N . VAL A 1 98 ? 17.738 6.901 -1.846 1.00 66.06 98 VAL A N 1
ATOM 767 C CA . VAL A 1 98 ? 17.493 7.555 -3.135 1.00 66.06 98 VAL A CA 1
ATOM 768 C C . VAL A 1 98 ? 17.112 9.016 -2.896 1.00 66.06 98 VAL A C 1
ATOM 770 O O . VAL A 1 98 ? 16.140 9.304 -2.199 1.00 66.06 98 VAL A O 1
ATOM 773 N N . SER A 1 99 ? 17.868 9.946 -3.482 1.00 60.09 99 SER A N 1
ATOM 774 C CA . SER A 1 99 ? 17.503 11.367 -3.491 1.00 60.09 99 SER A CA 1
ATOM 775 C C . SER A 1 99 ? 16.238 11.575 -4.332 1.00 60.09 99 SER A C 1
ATOM 777 O O . SER A 1 99 ? 16.182 11.094 -5.464 1.00 60.09 99 SER A O 1
ATOM 779 N N . GLN A 1 100 ? 15.234 12.244 -3.755 1.00 54.62 100 GLN A N 1
ATOM 780 C CA . GLN A 1 100 ? 13.982 12.602 -4.437 1.00 54.62 100 GLN A CA 1
ATOM 781 C C . GLN A 1 100 ? 14.171 13.736 -5.442 1.00 54.62 100 GLN A C 1
ATOM 783 O O . GLN A 1 100 ? 15.006 14.628 -5.166 1.00 54.62 100 GLN A O 1
#

pLDDT: mean 91.37, std 8.26, range [54.62, 97.56]

Solvent-accessible surface area (backbone atoms only — not comparable to full-atom values): 5719 Å² total; per-residue (Å²): 106,68,57,66,60,55,52,50,30,43,50,33,51,70,44,90,50,68,70,50,21,54,55,16,52,56,47,48,63,62,41,74,69,42,74,54,42,64,58,41,30,51,52,46,45,72,35,82,87,50,57,66,68,42,26,52,49,26,49,52,52,43,53,53,47,46,74,61,17,58,49,83,86,30,83,74,34,56,52,73,68,57,51,51,51,52,52,58,51,55,76,72,59,80,82,67,90,70,86,129

Radius of gyration: 13.42 Å; Cα contacts (8 Å, |Δi|>4): 87;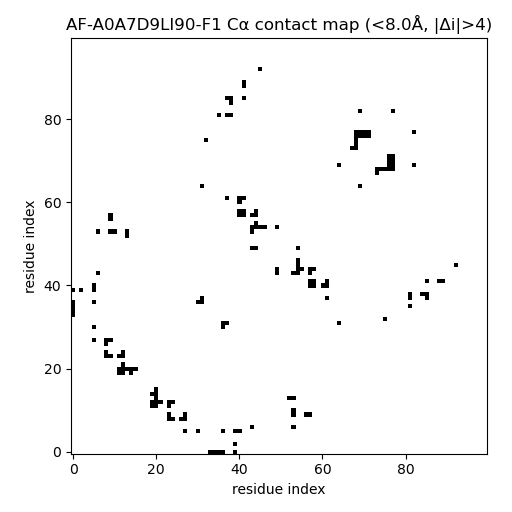 chains: 1; bounding box: 35×26×37 Å

Secondary structure (DSSP, 8-state):
--HHHHHHHHHHHT-S-HHHHHHHHHHHHHHTTSTTHHHHHHHHHH-TTS-HHHHHHHHHHHHHHHHHH-STTSTTPPPHHHHHHHHHHHHT-----S--

Mean predicted aligned error: 3.88 Å

Nearest PDB structures (foldseek):
  6n1z-assembly1_A  TM=8.759E-01  e=6.815E-04  Homo sapiens
  6n1z-assembly2_D  TM=9.111E-01  e=1.285E-03  Homo sapiens
  8f7a-assembly1_A  TM=9.239E-01  e=1.247E-02  Homo sapiens
  4fdd-assembly1_A  TM=8.647E-01  e=7.350E-03  Homo sapiens
  6xwx-assembly2_C  TM=3.489E-01  e=4.301E-01  Thermochaetoides thermophila DSM 1495

InterPro domains:
  IPR001494 Importin-beta, N-terminal domain [PF03810] (24-93)
  IPR001494 Importin-beta, N-terminal domain [PS50166] (24-96)
  IPR001494 Importin-beta, N-terminal domain [SM00913] (24-96)
  IPR011989 Armadillo-like helical [G3DSA:1.25.10.10] (2-100)
  IPR016024 Armadillo-type fold [SSF48371] (6-98)

Sequence (100 aa):
MDGAVVLQALTNACSQDPSVLKTAEEQLKSLETQPGFYNVLLSLYRNHEVNPNVRWLAVVCLKNGVDKYWRKSAPNALSDEEKIEIKGQLLLSFNEPVSQ